Protein AF-A0ABD2GYU7-F1 (afdb_monomer_lite)

Radius of gyration: 31.85 Å; chains: 1; bounding box: 54×56×95 Å

pLDDT: mean 72.53, std 19.26, range [40.19, 97.88]

Secondary structure (DSSP, 8-state):
------------PPP-------------PPPPPP---------------------HHHHHHHHHHHHHTTTTS-S-----HHHHHHHHHHHHHHHHHHHHHHHHHTT--GGG-HHHHH-----

Foldseek 3Di:
DDDDDDDDDDDDDDDDPPPPDDDDPDPDDPDDDDPDDDDDDPPPCPVPPPDDDDDPVVVVVVVVVCVVVCVPPDPPDPPDVVVVVVVVVVVVVVVVVVVQVVQVVVVHGLVPDPCNVVVDDDD

Organism: Pagothenia borchgrevinki (NCBI:txid8213)

Structure (mmCIF, N/CA/C/O backbone):
data_AF-A0ABD2GYU7-F1
#
_entry.id   AF-A0ABD2GYU7-F1
#
loop_
_atom_site.group_PDB
_atom_site.id
_atom_site.type_symbol
_atom_site.label_atom_id
_atom_site.label_alt_id
_atom_site.label_comp_id
_atom_site.label_asym_id
_atom_site.label_entity_id
_atom_site.label_seq_id
_atom_site.pdbx_PDB_ins_code
_atom_site.Cartn_x
_atom_site.Cartn_y
_atom_site.Cartn_z
_atom_site.occupancy
_atom_site.B_iso_or_equiv
_atom_site.auth_seq_id
_atom_site.auth_comp_id
_atom_site.auth_asym_id
_atom_site.auth_atom_id
_atom_site.pdbx_PDB_model_num
ATOM 1 N N . MET A 1 1 ? 22.659 -6.741 58.356 1.00 57.03 1 MET A N 1
ATOM 2 C CA . MET A 1 1 ? 23.836 -7.518 57.919 1.00 57.03 1 MET A CA 1
ATOM 3 C C . MET A 1 1 ? 23.411 -8.965 57.766 1.00 57.03 1 MET A C 1
ATOM 5 O O . MET A 1 1 ? 22.953 -9.526 58.747 1.00 57.03 1 MET A O 1
ATOM 9 N N . PHE A 1 2 ? 23.503 -9.534 56.565 1.00 42.91 2 PHE A N 1
ATOM 10 C CA . PHE A 1 2 ? 23.440 -10.981 56.344 1.00 42.91 2 PHE A CA 1
ATOM 11 C C . PHE A 1 2 ? 24.469 -11.337 55.272 1.00 42.91 2 PHE A C 1
ATOM 13 O O . PHE A 1 2 ? 24.572 -10.657 54.252 1.00 42.91 2 PHE A O 1
ATOM 20 N N . ALA A 1 3 ? 25.273 -12.345 55.586 1.00 46.03 3 ALA A N 1
ATOM 21 C CA . ALA A 1 3 ? 26.401 -12.844 54.821 1.00 46.03 3 ALA A CA 1
ATOM 22 C C . ALA A 1 3 ? 26.073 -14.220 54.220 1.00 46.03 3 ALA A C 1
ATOM 24 O O . ALA A 1 3 ? 25.263 -14.956 54.780 1.00 46.03 3 ALA A O 1
ATOM 25 N N . GLY A 1 4 ? 26.792 -14.577 53.151 1.00 41.31 4 GLY A N 1
ATOM 26 C CA . GLY A 1 4 ? 26.873 -15.933 52.587 1.00 41.31 4 GLY A CA 1
ATOM 27 C C . GLY A 1 4 ? 25.963 -16.140 51.370 1.00 41.31 4 GLY A C 1
ATOM 28 O O . GLY A 1 4 ? 24.815 -15.730 51.386 1.00 41.31 4 GLY A O 1
ATOM 29 N N . GLY A 1 5 ? 26.387 -16.750 50.266 1.00 42.59 5 GLY A N 1
ATOM 30 C CA . GLY A 1 5 ? 27.614 -17.479 49.981 1.00 42.59 5 GLY A CA 1
ATOM 31 C C . GLY A 1 5 ? 27.690 -17.832 48.488 1.00 42.59 5 GLY A C 1
ATOM 32 O O . GLY A 1 5 ? 26.726 -17.711 47.740 1.00 42.59 5 GLY A O 1
ATOM 33 N N . TYR A 1 6 ? 28.894 -18.214 48.089 1.00 51.72 6 TYR A N 1
ATOM 34 C CA . TYR A 1 6 ? 29.355 -18.699 46.790 1.00 51.72 6 TYR A CA 1
ATOM 35 C C . TYR A 1 6 ? 28.612 -19.960 46.308 1.00 51.72 6 TYR A C 1
ATOM 37 O O . TYR A 1 6 ? 28.255 -20.806 47.118 1.00 51.72 6 TYR A O 1
ATOM 45 N N . ALA A 1 7 ? 28.479 -20.122 44.988 1.00 45.16 7 ALA A N 1
ATOM 46 C CA . ALA A 1 7 ? 28.809 -21.345 44.238 1.00 45.16 7 ALA A CA 1
ATOM 47 C C . ALA A 1 7 ? 28.299 -21.220 42.794 1.00 45.16 7 ALA A C 1
ATOM 49 O O . ALA A 1 7 ? 27.137 -20.906 42.549 1.00 45.16 7 ALA A O 1
ATOM 50 N N . GLY A 1 8 ? 29.193 -21.463 41.837 1.00 46.88 8 GLY A N 1
ATOM 51 C CA . GLY A 1 8 ? 28.857 -21.525 40.424 1.00 46.88 8 GLY A CA 1
ATOM 52 C C . GLY A 1 8 ? 28.120 -22.810 40.051 1.00 46.88 8 GLY A C 1
ATOM 53 O O . GLY A 1 8 ? 28.280 -23.850 40.682 1.00 46.88 8 GLY A O 1
ATOM 54 N N . ALA A 1 9 ? 27.369 -22.731 38.958 1.00 43.50 9 ALA A N 1
ATOM 55 C CA . ALA A 1 9 ? 26.992 -23.882 38.158 1.00 43.50 9 ALA A CA 1
ATOM 56 C C . ALA A 1 9 ? 26.894 -23.434 36.697 1.00 43.50 9 ALA A C 1
ATOM 58 O O . ALA A 1 9 ? 25.908 -22.852 36.251 1.00 43.50 9 ALA A O 1
ATOM 59 N N . SER A 1 10 ? 27.972 -23.685 35.960 1.00 49.94 10 SER A N 1
ATOM 60 C CA . SER A 1 10 ? 27.927 -23.905 34.524 1.00 49.94 10 SER A CA 1
ATOM 61 C C . SER A 1 10 ? 27.061 -25.137 34.260 1.00 49.94 10 SER A C 1
ATOM 63 O O . SER A 1 10 ? 27.341 -26.223 34.764 1.00 49.94 10 SER A O 1
ATOM 65 N N . GLY A 1 11 ? 26.001 -24.993 33.471 1.00 41.44 11 GLY A N 1
ATOM 66 C CA . GLY A 1 11 ? 25.174 -26.143 33.138 1.00 41.44 11 GLY A CA 1
ATOM 67 C C . GLY A 1 11 ? 24.016 -25.816 32.214 1.00 41.44 11 GLY A C 1
ATOM 68 O O . GLY A 1 11 ? 23.024 -25.244 32.640 1.00 41.44 11 GLY A O 1
ATOM 69 N N . GLY A 1 12 ? 24.127 -26.273 30.968 1.00 40.19 12 GLY A N 1
ATOM 70 C CA . GLY A 1 12 ? 22.961 -26.683 30.188 1.00 40.19 12 GLY A CA 1
ATOM 71 C C . GLY A 1 12 ? 22.437 -25.664 29.184 1.00 40.19 12 GLY A C 1
ATOM 72 O O . GLY A 1 12 ? 21.593 -24.831 29.484 1.00 40.19 12 GLY A O 1
ATOM 73 N N . ILE A 1 13 ? 22.879 -25.825 27.939 1.00 52.22 13 ILE A N 1
ATOM 74 C CA . ILE A 1 13 ? 22.230 -25.303 26.732 1.00 52.22 13 ILE A CA 1
ATOM 75 C C . ILE A 1 13 ? 20.766 -25.792 26.706 1.00 52.22 13 ILE A C 1
ATOM 77 O O . ILE A 1 13 ? 20.561 -27.009 26.737 1.00 52.22 13 ILE A O 1
ATOM 81 N N . PRO A 1 14 ? 19.743 -24.919 26.615 1.00 50.38 14 PRO A N 1
ATOM 82 C CA . PRO A 1 14 ? 18.373 -25.383 26.450 1.00 50.38 14 PRO A CA 1
ATOM 83 C C . PRO A 1 14 ? 18.192 -25.999 25.058 1.00 50.38 14 PRO A C 1
ATOM 85 O O . PRO A 1 14 ? 18.619 -25.461 24.035 1.00 50.38 14 PRO A O 1
ATOM 88 N N . GLY A 1 15 ? 17.599 -27.190 25.070 1.00 45.28 15 GLY A N 1
ATOM 89 C CA . GLY A 1 15 ? 17.503 -28.128 23.966 1.00 45.28 15 GLY A CA 1
ATOM 90 C C . GLY A 1 15 ? 17.044 -27.535 22.636 1.00 45.28 15 GLY A C 1
ATOM 91 O O . GLY A 1 15 ? 16.044 -26.833 22.517 1.00 45.28 15 GLY A O 1
ATOM 92 N N . ARG A 1 16 ? 17.781 -27.944 21.605 1.00 50.00 16 ARG A N 1
ATOM 93 C CA . ARG A 1 16 ? 17.415 -27.936 20.190 1.00 50.00 16 ARG A CA 1
ATOM 94 C C . ARG A 1 16 ? 16.021 -28.566 20.024 1.00 50.00 16 ARG A C 1
ATOM 96 O O . ARG A 1 16 ? 15.899 -29.790 19.993 1.00 50.00 16 ARG A O 1
ATOM 103 N N . HIS A 1 17 ? 14.976 -27.754 19.882 1.00 47.00 17 HIS A N 1
ATOM 104 C CA . HIS A 1 17 ? 13.689 -28.228 19.373 1.00 47.00 17 HIS A CA 1
ATOM 105 C C . HIS A 1 17 ? 13.901 -28.610 17.899 1.00 47.00 17 HIS A C 1
ATOM 107 O O . HIS A 1 17 ? 13.910 -27.766 17.003 1.00 47.00 17 HIS A O 1
ATOM 113 N N . LYS A 1 18 ? 14.184 -29.891 17.644 1.00 51.03 18 LYS A N 1
ATOM 114 C CA . LYS A 1 18 ? 14.196 -30.446 16.291 1.00 51.03 18 LYS A CA 1
ATOM 115 C C . LYS A 1 18 ? 12.752 -30.416 15.793 1.00 51.03 18 LYS A C 1
ATOM 117 O O . LYS A 1 18 ? 11.923 -31.185 16.262 1.00 51.03 18 LYS A O 1
ATOM 122 N N . SER A 1 19 ? 12.461 -29.510 14.867 1.00 51.56 19 SER A N 1
ATOM 123 C CA . SER A 1 19 ? 11.243 -29.550 14.062 1.00 51.56 19 SER A CA 1
ATOM 124 C C . SER A 1 19 ? 11.231 -30.867 13.281 1.00 51.56 19 SER A C 1
ATOM 126 O O . SER A 1 19 ? 11.954 -31.008 12.294 1.00 51.56 19 SER A O 1
ATOM 128 N N . SER A 1 20 ? 10.479 -31.866 13.751 1.00 54.16 20 SER A N 1
ATOM 129 C CA . SER A 1 20 ? 10.167 -33.052 12.953 1.00 54.16 20 SER A CA 1
ATOM 130 C C . SER A 1 20 ? 8.965 -32.720 12.075 1.00 54.16 20 SER A C 1
ATOM 132 O O . SER A 1 20 ? 7.820 -33.033 12.400 1.00 54.16 20 SER A O 1
ATOM 134 N N . TYR A 1 21 ? 9.218 -32.027 10.972 1.00 49.00 21 TYR A N 1
ATOM 135 C CA . TYR A 1 21 ? 8.233 -31.959 9.908 1.00 49.00 21 TYR A CA 1
ATOM 136 C C . TYR A 1 21 ? 8.263 -33.291 9.150 1.00 49.00 21 TYR A C 1
ATOM 138 O O . TYR A 1 21 ? 9.219 -33.574 8.428 1.00 49.00 21 TYR A O 1
ATOM 146 N N . CYS A 1 22 ? 7.235 -34.115 9.342 1.00 52.75 22 CYS A N 1
ATOM 147 C CA . CYS A 1 22 ? 6.938 -35.230 8.448 1.00 52.75 22 CYS A CA 1
ATOM 148 C C . CYS A 1 22 ? 6.080 -34.688 7.293 1.00 52.75 22 CYS A C 1
ATOM 150 O O . CYS A 1 22 ? 5.009 -34.139 7.566 1.00 52.75 22 CYS A O 1
ATOM 152 N N . PRO A 1 23 ? 6.499 -34.809 6.022 1.00 55.19 23 PRO A N 1
ATOM 153 C CA . PRO A 1 23 ? 5.609 -34.513 4.909 1.00 55.19 23 PRO A CA 1
ATOM 154 C C . PRO A 1 23 ? 4.509 -35.587 4.834 1.00 55.19 23 PRO A C 1
ATOM 156 O O . PRO A 1 23 ? 4.802 -36.764 5.062 1.00 55.19 23 PRO A O 1
ATOM 159 N N . PRO A 1 24 ? 3.254 -35.236 4.507 1.00 55.78 24 PRO A N 1
ATOM 160 C CA . PRO A 1 24 ? 2.253 -36.241 4.189 1.00 55.78 24 PRO A CA 1
ATOM 161 C C . PRO A 1 24 ? 2.610 -36.898 2.848 1.00 55.78 24 PRO A C 1
ATOM 163 O O . PRO A 1 24 ? 2.585 -36.256 1.797 1.00 55.78 24 PRO A O 1
ATOM 166 N N . GLU A 1 25 ? 2.956 -38.186 2.885 1.00 51.94 25 GLU A N 1
ATOM 167 C CA . GLU A 1 25 ? 2.888 -39.056 1.712 1.00 51.94 25 GLU A CA 1
ATOM 168 C C . GLU A 1 25 ? 1.416 -39.311 1.351 1.00 51.94 25 GLU A C 1
ATOM 170 O O . GLU A 1 25 ? 0.581 -39.523 2.230 1.00 51.94 25 GLU A O 1
ATOM 175 N N . ASN A 1 26 ? 1.148 -39.385 0.044 1.00 59.34 26 ASN A N 1
ATOM 176 C CA . ASN A 1 26 ? -0.100 -39.819 -0.602 1.00 59.34 26 ASN A CA 1
ATOM 177 C C . ASN A 1 26 ? -1.165 -38.742 -0.874 1.00 59.34 26 ASN A C 1
ATOM 179 O O . ASN A 1 26 ? -2.300 -38.818 -0.414 1.00 59.34 26 ASN A O 1
ATOM 183 N N . LEU A 1 27 ? -0.845 -37.820 -1.788 1.00 58.62 27 LEU A N 1
ATOM 184 C CA . LEU A 1 27 ? -1.827 -37.392 -2.789 1.00 58.62 27 LEU A CA 1
ATOM 185 C C . LEU A 1 27 ? -1.645 -38.290 -4.021 1.00 58.62 27 LEU A C 1
ATOM 187 O O . LEU A 1 27 ? -0.782 -38.046 -4.865 1.00 58.62 27 LEU A O 1
ATOM 191 N N . GLN A 1 28 ? -2.416 -39.380 -4.071 1.00 58.78 28 GLN A N 1
ATOM 192 C CA . GLN A 1 28 ? -2.483 -40.315 -5.197 1.00 58.78 28 GLN A CA 1
ATOM 193 C C . GLN A 1 28 ? -3.012 -39.586 -6.447 1.00 58.78 28 GLN A C 1
ATOM 195 O O . GLN A 1 28 ? -4.212 -39.526 -6.704 1.00 58.78 28 GLN A O 1
ATOM 200 N N . ILE A 1 29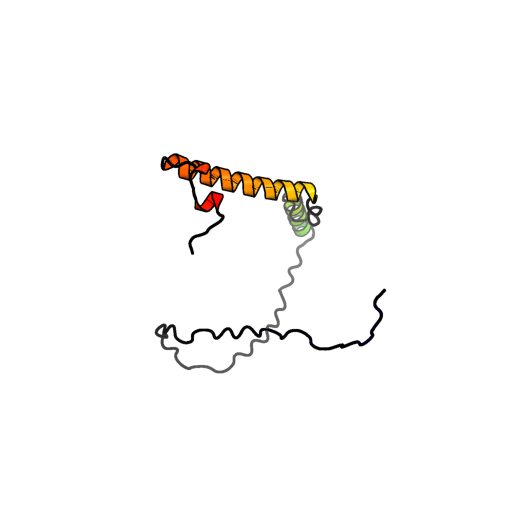 ? -2.109 -39.026 -7.246 1.00 59.38 29 ILE A N 1
ATOM 201 C CA . ILE A 1 29 ? -2.407 -38.648 -8.628 1.00 59.38 29 ILE A CA 1
ATOM 202 C C . ILE A 1 29 ? -2.274 -39.934 -9.461 1.00 59.38 29 ILE A C 1
ATOM 204 O O . ILE A 1 29 ? -1.223 -40.580 -9.384 1.00 59.38 29 ILE A O 1
ATOM 208 N N . PRO A 1 30 ? -3.286 -40.356 -10.244 1.00 45.75 30 PRO A N 1
ATOM 209 C CA . PRO A 1 30 ? -3.131 -41.505 -11.126 1.00 45.75 30 PRO A CA 1
ATOM 210 C C . PRO A 1 30 ? -2.025 -41.216 -12.149 1.00 45.75 30 PRO A C 1
ATOM 212 O O . PRO A 1 30 ? -2.074 -40.261 -12.922 1.00 45.75 30 PRO A O 1
ATOM 215 N N . LYS A 1 31 ? -0.983 -42.045 -12.092 1.00 54.47 31 LYS A N 1
ATOM 216 C CA . LYS A 1 31 ? 0.237 -41.963 -12.895 1.00 54.47 31 LYS A CA 1
ATOM 217 C C . LYS A 1 31 ? -0.083 -42.349 -14.347 1.00 54.47 31 LYS A C 1
ATOM 219 O O . LYS A 1 31 ? -0.568 -43.462 -14.552 1.00 54.47 31 LYS A O 1
ATOM 224 N N . PRO A 1 32 ? 0.196 -41.511 -15.362 1.00 48.47 32 PRO A N 1
ATOM 225 C CA . PRO A 1 32 ? 0.139 -41.975 -16.742 1.00 48.47 32 PRO A CA 1
ATOM 226 C C . PRO A 1 32 ? 1.232 -43.033 -16.960 1.00 48.47 32 PRO A C 1
ATOM 228 O O . PRO A 1 32 ? 2.373 -42.871 -16.520 1.00 48.47 32 PRO A O 1
ATOM 231 N N . ALA A 1 33 ? 0.858 -44.145 -17.594 1.00 44.59 33 ALA A N 1
ATOM 232 C CA . ALA A 1 33 ? 1.739 -45.270 -17.877 1.00 44.59 33 ALA A CA 1
ATOM 233 C C . ALA A 1 33 ? 2.947 -44.819 -18.714 1.00 44.59 33 ALA A C 1
ATOM 235 O O . ALA A 1 33 ? 2.802 -44.326 -19.829 1.00 44.59 33 ALA A O 1
ATOM 236 N N . VAL A 1 34 ? 4.147 -44.995 -18.163 1.00 55.62 34 VAL A N 1
ATOM 237 C CA . VAL A 1 34 ? 5.414 -44.750 -18.857 1.00 55.62 34 VAL A CA 1
ATOM 238 C C . VAL A 1 34 ? 5.847 -46.072 -19.492 1.00 55.62 34 VAL A C 1
ATOM 240 O O . VAL A 1 34 ? 6.034 -47.039 -18.747 1.00 55.62 34 VAL A O 1
ATOM 243 N N . PRO A 1 35 ? 6.027 -46.174 -20.821 1.00 53.91 35 PRO A N 1
ATOM 244 C CA . PRO A 1 35 ? 6.706 -47.328 -21.377 1.00 53.91 35 PRO A CA 1
ATOM 245 C C . PRO A 1 35 ? 8.173 -47.281 -20.939 1.00 53.91 35 PRO A C 1
ATOM 247 O O . PRO A 1 35 ? 8.938 -46.382 -21.281 1.00 53.91 35 PRO A O 1
ATOM 250 N N . SER A 1 36 ? 8.532 -48.277 -20.133 1.00 54.09 36 SER A N 1
ATOM 251 C CA . SER A 1 36 ? 9.898 -48.695 -19.838 1.00 54.09 36 SER A CA 1
ATOM 252 C C . SER A 1 36 ? 10.641 -48.967 -21.146 1.00 54.09 36 SER A C 1
ATOM 254 O O . SER A 1 36 ? 10.367 -49.951 -21.834 1.00 54.09 36 SER A O 1
ATOM 256 N N . GLY A 1 37 ? 11.584 -48.095 -21.492 1.00 55.50 37 GLY A N 1
ATOM 257 C CA . GLY A 1 37 ? 12.415 -48.277 -22.668 1.00 55.50 37 GLY A CA 1
ATOM 258 C C . GLY A 1 37 ? 13.521 -47.237 -22.763 1.00 55.50 37 GLY A C 1
ATOM 259 O O . GLY A 1 37 ? 13.262 -46.060 -22.955 1.00 55.50 37 GLY A O 1
ATOM 260 N N . LEU A 1 38 ? 14.754 -47.739 -22.733 1.00 51.66 38 LEU A N 1
ATOM 261 C CA . LEU A 1 38 ? 15.982 -47.127 -23.242 1.00 51.66 38 LEU A CA 1
ATOM 262 C C . LEU A 1 38 ? 16.936 -46.449 -22.235 1.00 51.66 38 LEU A C 1
ATOM 264 O O . LEU A 1 38 ? 16.809 -45.316 -21.789 1.00 51.66 38 LEU A O 1
ATOM 268 N N . ARG A 1 39 ? 17.957 -47.260 -21.948 1.00 61.25 39 ARG A N 1
ATOM 269 C CA . ARG A 1 39 ? 19.277 -47.023 -21.363 1.00 61.25 39 ARG A CA 1
ATOM 270 C C . ARG A 1 39 ? 19.873 -45.633 -21.648 1.00 61.25 39 ARG A C 1
ATOM 272 O O . ARG A 1 39 ? 19.967 -45.221 -22.795 1.00 61.25 39 ARG A O 1
ATOM 279 N N . LYS A 1 40 ? 20.398 -45.026 -20.575 1.00 47.16 40 LYS A N 1
ATOM 280 C CA . LYS A 1 40 ? 21.547 -44.099 -20.496 1.00 47.16 40 LYS A CA 1
ATOM 281 C C . LYS A 1 40 ? 21.962 -43.431 -21.817 1.00 47.16 40 LYS A C 1
ATOM 283 O O . LYS A 1 40 ? 22.840 -43.927 -22.516 1.00 47.16 40 LYS A O 1
ATOM 288 N N . SER A 1 41 ? 21.467 -42.224 -22.054 1.00 43.34 41 SER A N 1
ATOM 289 C CA . SER A 1 41 ? 22.193 -41.225 -22.835 1.00 43.34 41 SER A CA 1
ATOM 290 C C . SER A 1 41 ? 23.041 -40.394 -21.876 1.00 43.34 41 SER A C 1
ATOM 292 O O . SER A 1 41 ? 22.562 -39.462 -21.233 1.00 43.34 41 SER A O 1
ATOM 294 N N . SER A 1 42 ? 24.318 -40.745 -21.752 1.00 55.62 42 SER A N 1
ATOM 295 C CA . SER A 1 42 ? 25.327 -39.829 -21.231 1.00 55.62 42 SER A CA 1
ATOM 296 C C . SER A 1 42 ? 25.542 -38.719 -22.260 1.00 55.62 42 SER A C 1
ATOM 298 O O . SER A 1 42 ? 26.449 -38.810 -23.086 1.00 55.62 42 SER A O 1
ATOM 300 N N . SER A 1 43 ? 24.715 -37.672 -22.241 1.00 53.25 43 SER A N 1
ATOM 301 C CA . SER A 1 43 ? 25.128 -36.409 -22.844 1.00 53.25 43 SER A CA 1
ATOM 302 C C . SER A 1 43 ? 26.051 -35.736 -21.841 1.00 53.25 43 SER A C 1
ATOM 304 O O . SER A 1 43 ? 25.621 -35.086 -20.891 1.00 53.25 43 SER A O 1
ATOM 306 N N . SER A 1 44 ? 27.353 -35.928 -22.035 1.00 55.56 44 SER A N 1
ATOM 307 C CA . SER A 1 44 ? 28.311 -34.931 -21.584 1.00 55.56 44 SER A CA 1
ATOM 308 C C . SER A 1 44 ? 27.820 -33.598 -22.146 1.00 55.56 44 SER A C 1
ATOM 310 O O . SER A 1 44 ? 27.869 -33.383 -23.358 1.00 55.56 44 SER A O 1
ATOM 312 N N . ASN A 1 45 ? 27.275 -32.727 -21.293 1.00 57.66 45 ASN A N 1
ATOM 313 C CA . ASN A 1 45 ? 27.060 -31.329 -21.630 1.00 57.66 45 ASN A CA 1
ATOM 314 C C . ASN A 1 45 ? 28.446 -30.684 -21.754 1.00 57.66 45 ASN A C 1
ATOM 316 O O . ASN A 1 45 ? 28.868 -29.883 -20.926 1.00 57.66 45 ASN A O 1
ATOM 320 N N . SER A 1 46 ? 29.151 -31.021 -22.834 1.00 61.03 46 SER A N 1
ATOM 321 C CA . SER A 1 46 ? 30.128 -30.149 -23.462 1.00 61.03 46 SER A CA 1
ATOM 322 C C . SER A 1 46 ? 29.336 -28.978 -24.040 1.00 61.03 46 SER A C 1
ATOM 324 O O . SER A 1 46 ? 29.120 -28.859 -25.244 1.00 61.03 46 SER A O 1
ATOM 326 N N . GLY A 1 47 ? 28.821 -28.132 -23.148 1.00 62.22 47 GLY A N 1
ATOM 327 C CA . GLY A 1 47 ? 28.211 -26.855 -23.472 1.00 62.22 47 GLY A CA 1
ATOM 328 C C . GLY A 1 47 ? 29.300 -25.886 -23.902 1.00 62.22 47 GLY A C 1
ATOM 329 O O . GLY A 1 47 ? 29.503 -24.860 -23.261 1.00 62.22 47 GLY A O 1
ATOM 330 N N . LYS A 1 48 ? 30.041 -26.220 -24.965 1.00 64.44 48 LYS A N 1
ATOM 331 C CA . LYS A 1 48 ? 30.812 -25.229 -25.704 1.00 64.44 48 LYS A CA 1
ATOM 332 C C . LYS A 1 48 ? 29.782 -24.303 -26.337 1.00 64.44 48 LYS A C 1
ATOM 334 O O . LYS A 1 48 ? 29.247 -24.581 -27.406 1.00 64.44 48 LYS A O 1
ATOM 339 N N . MET A 1 49 ? 29.410 -23.252 -25.611 1.00 66.31 49 MET A N 1
ATOM 340 C CA . MET A 1 49 ? 28.603 -22.188 -26.187 1.00 66.31 49 MET A CA 1
ATOM 341 C C . MET A 1 49 ? 29.311 -21.740 -27.462 1.00 66.31 49 MET A C 1
ATOM 343 O O . MET A 1 49 ? 30.521 -21.506 -27.448 1.00 66.31 49 MET A O 1
ATOM 347 N N . LEU A 1 50 ? 28.578 -21.685 -28.570 1.00 75.88 50 LEU A N 1
ATOM 348 C CA . LEU A 1 50 ? 29.094 -21.149 -29.820 1.00 75.88 50 LEU A CA 1
ATOM 349 C C . LEU A 1 50 ? 29.466 -19.686 -29.548 1.00 75.88 50 LEU A C 1
ATOM 351 O O . LEU A 1 50 ? 28.592 -18.831 -29.423 1.00 75.88 50 LEU A O 1
ATOM 355 N N . ALA A 1 51 ? 30.758 -19.410 -29.366 1.00 70.62 51 ALA A N 1
ATOM 356 C CA . ALA A 1 51 ? 31.243 -18.056 -29.169 1.00 70.62 51 ALA A CA 1
ATOM 357 C C . ALA A 1 51 ? 31.095 -17.314 -30.502 1.00 70.62 51 ALA A C 1
ATOM 359 O O . ALA A 1 51 ? 31.862 -17.534 -31.436 1.00 70.62 51 ALA A O 1
ATOM 360 N N . MET A 1 52 ? 30.071 -16.470 -30.609 1.00 77.19 52 MET A N 1
ATOM 361 C CA . MET A 1 52 ? 29.891 -15.588 -31.758 1.00 77.19 52 MET A CA 1
ATOM 362 C C . MET A 1 52 ? 30.767 -14.350 -31.585 1.00 77.19 52 MET A C 1
ATOM 364 O O . MET A 1 52 ? 30.529 -13.512 -30.714 1.00 77.19 52 MET A O 1
ATOM 368 N N . THR A 1 53 ? 31.780 -14.215 -32.434 1.00 77.25 53 THR A N 1
ATOM 369 C CA . THR A 1 53 ? 32.546 -12.976 -32.570 1.00 77.25 53 THR A CA 1
ATOM 370 C C . THR A 1 53 ? 31.906 -12.100 -33.636 1.00 77.25 53 THR A C 1
ATOM 372 O O . THR A 1 53 ? 32.004 -12.377 -34.827 1.00 77.25 53 THR A O 1
ATOM 375 N N . TYR A 1 54 ? 31.248 -11.034 -33.195 1.00 83.88 54 TYR A N 1
ATOM 376 C CA . TYR A 1 54 ? 30.742 -9.983 -34.072 1.00 83.88 54 TYR A CA 1
ATOM 377 C C . TYR A 1 54 ? 31.885 -9.113 -34.609 1.00 83.88 54 TYR A C 1
ATOM 379 O O . TYR A 1 54 ? 32.868 -8.887 -33.896 1.00 83.88 54 TYR A O 1
ATOM 387 N N . SER A 1 55 ? 31.722 -8.591 -35.828 1.00 88.56 55 SER A N 1
ATOM 388 C CA . SER A 1 55 ? 32.591 -7.547 -36.382 1.00 88.56 55 SER A CA 1
ATOM 389 C C . SER A 1 55 ? 32.510 -6.262 -35.553 1.00 88.56 55 SER A C 1
ATOM 391 O O . SER A 1 55 ? 31.503 -6.006 -34.886 1.00 88.56 55 SER A O 1
ATOM 393 N N . ASP A 1 56 ? 33.537 -5.414 -35.633 1.00 82.38 56 ASP A N 1
ATOM 394 C CA . ASP A 1 56 ? 33.589 -4.156 -34.874 1.00 82.38 56 ASP A CA 1
ATOM 395 C C . ASP A 1 56 ? 32.405 -3.224 -35.169 1.00 82.38 56 ASP A C 1
ATOM 397 O O . ASP A 1 56 ? 31.901 -2.555 -34.267 1.00 82.38 56 ASP A O 1
ATOM 401 N N . SER A 1 57 ? 31.883 -3.236 -36.400 1.00 87.69 57 SER A N 1
ATOM 402 C CA . SER A 1 57 ? 30.695 -2.462 -36.780 1.00 87.69 57 SER A CA 1
ATOM 403 C C . SER A 1 57 ? 29.428 -2.929 -36.059 1.00 87.69 57 SER A C 1
ATOM 405 O O . SER A 1 57 ? 28.660 -2.107 -35.558 1.00 87.69 57 SER A O 1
ATOM 407 N N . ILE A 1 58 ? 29.227 -4.244 -35.953 1.00 86.00 58 ILE A N 1
ATOM 408 C CA . ILE A 1 58 ? 28.084 -4.840 -35.257 1.00 86.00 58 ILE A CA 1
ATOM 409 C C . ILE A 1 58 ? 28.241 -4.669 -33.745 1.00 86.00 58 I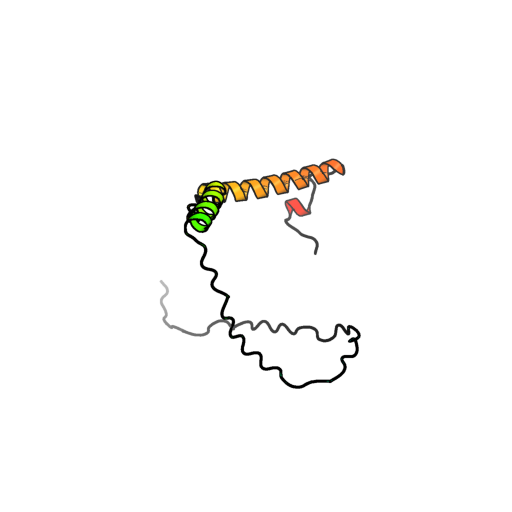LE A C 1
ATOM 411 O O . ILE A 1 58 ? 27.283 -4.284 -33.078 1.00 86.00 58 ILE A O 1
ATOM 415 N N . ARG A 1 59 ? 29.455 -4.841 -33.207 1.00 85.94 59 ARG A N 1
ATOM 416 C CA . ARG A 1 59 ? 29.762 -4.547 -31.796 1.00 85.94 59 ARG A CA 1
ATOM 417 C C . ARG A 1 59 ? 29.458 -3.094 -31.442 1.00 85.94 59 ARG A C 1
ATOM 419 O O . ARG A 1 59 ? 28.813 -2.846 -30.428 1.00 85.94 59 ARG A O 1
ATOM 426 N N . SER A 1 60 ? 29.885 -2.149 -32.281 1.00 82.62 60 SER A N 1
ATOM 427 C CA . SER A 1 60 ? 29.634 -0.717 -32.088 1.00 82.62 60 SER A CA 1
ATOM 428 C C . SER A 1 60 ? 28.141 -0.390 -32.161 1.00 82.62 60 SER A C 1
ATOM 430 O O . SER A 1 60 ? 27.628 0.310 -31.291 1.00 82.62 60 SER A O 1
ATOM 432 N N . GLY A 1 61 ? 27.422 -0.950 -33.140 1.00 84.25 61 GLY A N 1
ATOM 433 C CA . GLY A 1 61 ? 25.971 -0.797 -33.255 1.00 84.25 61 GLY A CA 1
ATOM 434 C C . GLY A 1 61 ? 25.242 -1.289 -32.005 1.00 84.25 61 GLY A C 1
ATOM 435 O O . GLY A 1 61 ? 24.539 -0.513 -31.365 1.00 84.25 61 GLY A O 1
ATOM 436 N N . ILE A 1 62 ? 25.483 -2.542 -31.616 1.00 82.00 62 ILE A N 1
ATOM 437 C CA . ILE A 1 62 ? 24.904 -3.178 -30.425 1.00 82.00 62 ILE A CA 1
ATOM 438 C C . ILE A 1 62 ? 25.207 -2.353 -29.166 1.00 82.00 62 ILE A C 1
ATOM 440 O O . ILE A 1 62 ? 24.298 -2.029 -28.403 1.00 82.00 62 ILE A O 1
ATOM 444 N N . ASN A 1 63 ? 26.464 -1.943 -28.970 1.00 77.50 63 ASN A N 1
ATOM 445 C CA . ASN A 1 63 ? 26.854 -1.180 -27.789 1.00 77.50 63 ASN A CA 1
ATOM 446 C C . ASN A 1 63 ? 26.171 0.194 -27.708 1.00 77.50 63 ASN A C 1
ATOM 448 O O . ASN A 1 63 ? 25.788 0.604 -26.614 1.00 77.50 63 ASN A O 1
ATOM 452 N N . ARG A 1 64 ? 25.972 0.888 -28.839 1.00 78.88 64 ARG A N 1
ATOM 453 C CA . ARG A 1 64 ? 25.228 2.160 -28.866 1.00 78.88 64 ARG A CA 1
ATOM 454 C C . ARG A 1 64 ? 23.777 1.962 -28.430 1.00 78.88 64 ARG A C 1
ATOM 456 O O . ARG A 1 64 ? 23.353 2.601 -27.477 1.00 78.88 64 ARG A O 1
ATOM 463 N N . TYR A 1 65 ? 23.072 0.990 -29.012 1.00 75.44 65 TYR A N 1
ATOM 464 C CA . TYR A 1 65 ? 21.672 0.726 -28.654 1.00 75.44 65 TYR A CA 1
ATOM 465 C C . TYR A 1 65 ? 21.491 0.290 -27.194 1.00 75.44 65 TYR A C 1
ATOM 467 O O . TYR A 1 65 ? 20.536 0.701 -26.539 1.00 75.44 65 TYR A O 1
ATOM 475 N N . HIS A 1 66 ? 22.411 -0.509 -26.650 1.00 71.12 66 HIS A N 1
ATOM 476 C CA . HIS A 1 66 ? 22.355 -0.892 -25.237 1.00 71.12 66 HIS A CA 1
ATOM 477 C C . HIS A 1 66 ? 22.752 0.239 -24.285 1.00 71.12 66 HIS A C 1
ATOM 479 O O . HIS A 1 66 ? 22.264 0.271 -23.155 1.00 71.12 66 HIS A O 1
ATOM 485 N N . SER A 1 67 ? 23.620 1.157 -24.719 1.00 69.06 67 SER A N 1
ATOM 486 C CA . SER A 1 67 ? 23.941 2.368 -23.954 1.00 69.06 67 SER A CA 1
ATOM 487 C C . SER A 1 67 ? 22.727 3.299 -23.887 1.00 69.06 67 SER A C 1
ATOM 489 O O . SER A 1 67 ? 22.381 3.751 -22.799 1.00 69.06 67 SER A O 1
ATOM 491 N N . ASP A 1 68 ? 22.020 3.486 -25.007 1.00 70.56 68 ASP A N 1
ATOM 492 C CA . ASP A 1 68 ? 20.803 4.308 -25.086 1.00 70.56 68 ASP A CA 1
ATOM 493 C C . ASP A 1 68 ? 19.646 3.723 -24.258 1.00 70.56 68 ASP A C 1
ATOM 495 O O . ASP A 1 68 ? 18.854 4.456 -23.669 1.00 70.56 68 ASP A O 1
ATOM 499 N N . GLN A 1 69 ? 19.569 2.392 -24.158 1.00 71.31 69 GLN A N 1
ATOM 50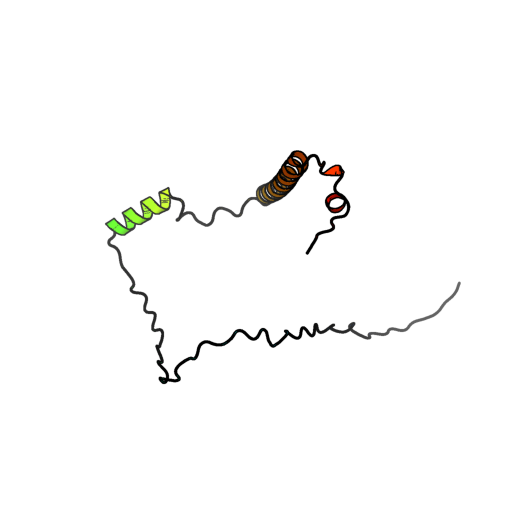0 C CA . GLN A 1 69 ? 18.600 1.687 -23.308 1.00 71.31 69 GLN A CA 1
ATOM 501 C C . GLN A 1 69 ? 19.049 1.550 -21.843 1.00 71.31 69 GLN A C 1
ATOM 503 O O . GLN A 1 69 ? 18.348 0.939 -21.038 1.00 71.31 69 GLN A O 1
ATOM 508 N N . GLY A 1 70 ? 20.224 2.074 -21.482 1.00 67.81 70 GLY A N 1
ATOM 509 C CA . GLY A 1 70 ? 20.766 1.999 -20.124 1.00 67.81 70 GLY A CA 1
ATOM 510 C C . GLY A 1 70 ? 21.172 0.593 -19.658 1.00 67.81 70 GLY A C 1
ATOM 511 O O . GLY A 1 70 ? 21.506 0.418 -18.491 1.00 67.81 70 GLY A O 1
ATOM 512 N N . LEU A 1 71 ? 21.184 -0.405 -20.547 1.00 65.56 71 LEU A N 1
ATOM 513 C CA . LEU A 1 71 ? 21.484 -1.809 -20.231 1.00 65.56 71 LEU A CA 1
ATOM 514 C C . LEU A 1 71 ? 22.977 -2.071 -19.972 1.00 65.56 71 LEU A C 1
ATOM 516 O O . LEU A 1 71 ? 23.313 -3.037 -19.294 1.00 65.56 71 LEU A O 1
ATOM 520 N N . ASN A 1 72 ? 23.862 -1.211 -20.484 1.00 61.53 72 ASN A N 1
ATOM 521 C CA . ASN A 1 72 ? 25.303 -1.228 -20.192 1.00 61.53 72 ASN A CA 1
ATOM 522 C C . ASN A 1 72 ? 25.704 -0.270 -19.059 1.00 61.53 72 ASN A C 1
ATOM 524 O O . ASN A 1 72 ? 26.898 -0.064 -18.831 1.00 61.53 72 ASN A O 1
ATOM 528 N N . GLN A 1 73 ? 24.747 0.347 -18.354 1.00 65.25 73 GLN A N 1
ATOM 529 C CA . GLN A 1 73 ? 25.123 1.143 -17.194 1.00 65.25 73 GLN A CA 1
ATOM 530 C C . GLN A 1 73 ? 25.671 0.220 -16.098 1.00 65.25 73 GLN A C 1
ATOM 532 O O . GLN A 1 73 ? 25.101 -0.851 -15.860 1.00 65.25 73 GLN A O 1
ATOM 537 N N . PRO A 1 74 ? 26.766 0.612 -15.414 1.00 65.31 74 PRO A N 1
ATOM 538 C CA . PRO A 1 74 ? 27.150 -0.059 -14.179 1.00 65.31 74 PRO A CA 1
ATOM 539 C C . PRO A 1 74 ? 25.917 -0.110 -13.268 1.00 65.31 74 PRO A C 1
ATOM 541 O O . PRO A 1 74 ? 25.112 0.826 -13.327 1.00 65.31 74 PRO A O 1
ATOM 544 N N . PRO A 1 75 ? 25.735 -1.187 -12.474 1.00 63.12 75 PRO A N 1
ATOM 545 C CA . PRO A 1 75 ? 24.543 -1.364 -11.652 1.00 63.12 75 PRO A CA 1
ATOM 546 C C . PRO A 1 75 ? 24.250 -0.044 -10.957 1.00 63.12 75 PRO A C 1
ATOM 548 O O . PRO A 1 75 ? 25.132 0.493 -10.277 1.00 63.12 75 PRO A O 1
ATOM 551 N N . ALA A 1 76 ? 23.064 0.511 -11.248 1.00 67.31 76 ALA A N 1
ATOM 552 C CA . ALA A 1 76 ? 22.656 1.820 -10.768 1.00 67.31 76 ALA A CA 1
ATOM 553 C C . ALA A 1 76 ? 23.053 1.925 -9.299 1.00 67.31 76 ALA A C 1
ATOM 555 O O . ALA A 1 76 ? 22.824 0.974 -8.540 1.00 67.31 76 ALA A O 1
ATOM 556 N N . LYS A 1 77 ? 23.726 3.031 -8.944 1.00 69.81 77 LYS A N 1
ATOM 557 C CA . LYS A 1 77 ? 24.223 3.287 -7.588 1.00 69.81 77 LYS A CA 1
ATOM 558 C C . LYS A 1 77 ? 23.182 2.767 -6.595 1.00 69.81 77 LYS A C 1
ATOM 560 O O . LYS A 1 77 ? 22.010 3.111 -6.783 1.00 69.81 77 LYS A O 1
ATOM 565 N N . PRO A 1 78 ? 23.569 1.915 -5.619 1.00 68.06 78 PRO A N 1
ATOM 566 C CA . PRO A 1 78 ? 22.611 1.303 -4.712 1.00 68.06 78 PRO A CA 1
ATOM 567 C C . PRO A 1 78 ? 21.671 2.398 -4.214 1.00 68.06 78 PRO A C 1
ATOM 569 O O . PRO A 1 78 ? 22.173 3.465 -3.835 1.00 68.06 78 PRO A O 1
ATOM 572 N N . PRO A 1 79 ? 20.346 2.188 -4.331 1.00 69.81 79 PRO A N 1
ATOM 573 C CA . PRO A 1 79 ? 19.376 3.228 -4.042 1.00 69.81 79 PRO A CA 1
ATOM 574 C C . PRO A 1 79 ? 19.694 3.790 -2.666 1.00 69.81 79 PRO A C 1
ATOM 576 O O . PRO A 1 79 ? 19.940 3.018 -1.733 1.00 69.81 79 PRO A O 1
ATOM 579 N N . ASP A 1 80 ? 19.754 5.121 -2.579 1.00 85.94 80 ASP A N 1
ATOM 580 C CA . ASP A 1 80 ? 19.990 5.820 -1.321 1.00 85.94 80 ASP A CA 1
ATOM 581 C C . ASP A 1 80 ? 19.086 5.179 -0.255 1.00 85.94 80 ASP A C 1
ATOM 583 O O . ASP A 1 80 ? 17.884 5.029 -0.510 1.00 85.94 80 ASP A O 1
ATOM 587 N N . PRO A 1 81 ? 19.624 4.722 0.892 1.00 88.00 81 PRO A N 1
ATOM 588 C CA . PRO A 1 81 ? 18.815 4.094 1.933 1.00 88.00 81 PRO A CA 1
ATOM 589 C C . PRO A 1 81 ? 17.569 4.916 2.291 1.00 88.00 81 PRO A C 1
ATOM 591 O O . PRO A 1 81 ? 16.531 4.330 2.607 1.00 88.00 81 PRO A O 1
ATOM 594 N N . VAL A 1 82 ? 17.632 6.247 2.173 1.00 89.44 82 VAL A N 1
ATOM 595 C CA . VAL A 1 82 ? 16.490 7.147 2.388 1.00 89.44 82 VAL A CA 1
ATOM 596 C C . VAL A 1 82 ? 15.431 7.023 1.284 1.00 89.44 82 VAL A C 1
ATOM 598 O O . VAL A 1 82 ? 14.239 6.947 1.581 1.00 89.44 82 VAL A O 1
ATOM 601 N N . GLU A 1 83 ? 15.835 6.977 0.014 1.00 90.00 83 GLU A N 1
ATOM 602 C CA . GLU A 1 83 ? 14.920 6.747 -1.118 1.00 90.00 83 GLU A CA 1
ATOM 603 C C . GLU A 1 83 ? 14.270 5.365 -1.024 1.00 90.00 83 GLU A C 1
ATOM 605 O O . GLU A 1 83 ? 13.060 5.212 -1.196 1.00 90.00 83 GLU A O 1
ATOM 610 N N . LEU A 1 84 ? 15.060 4.347 -0.680 1.00 88.75 84 LEU A N 1
ATOM 611 C CA . LEU A 1 84 ? 14.560 2.989 -0.505 1.00 88.75 84 LEU A CA 1
ATOM 612 C C . LEU A 1 84 ? 13.518 2.912 0.622 1.00 88.75 84 LEU A C 1
ATOM 614 O O . LEU A 1 84 ? 12.505 2.221 0.481 1.00 88.75 84 LEU A O 1
ATOM 618 N N . GLN A 1 85 ? 13.743 3.632 1.721 1.00 92.12 85 GLN A N 1
ATOM 619 C CA . GLN A 1 85 ? 12.786 3.737 2.817 1.00 92.12 85 GLN A CA 1
ATOM 620 C C . GLN A 1 85 ? 11.491 4.432 2.370 1.00 92.12 85 GLN A C 1
ATOM 622 O O . GLN A 1 85 ? 10.406 3.890 2.589 1.00 92.12 85 GLN A O 1
ATOM 627 N N . ARG A 1 86 ? 11.593 5.550 1.641 1.00 94.12 86 ARG A N 1
ATOM 628 C CA . ARG A 1 86 ? 10.426 6.249 1.076 1.00 94.12 86 ARG A CA 1
ATOM 629 C C . ARG A 1 86 ? 9.605 5.363 0.142 1.00 94.12 86 ARG A C 1
ATOM 631 O O . ARG A 1 86 ? 8.381 5.347 0.233 1.00 94.12 86 ARG A O 1
ATOM 638 N N . VAL A 1 87 ? 10.250 4.570 -0.713 1.00 92.88 87 VAL A N 1
ATOM 639 C CA . VAL A 1 87 ? 9.546 3.630 -1.605 1.00 92.88 87 VAL A CA 1
ATOM 640 C C . VAL A 1 87 ? 8.786 2.564 -0.811 1.00 92.88 87 VAL A C 1
ATOM 642 O O . VAL A 1 87 ? 7.680 2.178 -1.194 1.00 92.88 87 VAL A O 1
ATOM 645 N N . ARG A 1 88 ? 9.344 2.072 0.301 1.00 95.31 88 ARG A N 1
ATOM 646 C CA . ARG A 1 88 ? 8.642 1.118 1.176 1.00 95.31 88 ARG A CA 1
ATOM 647 C C . ARG A 1 88 ? 7.404 1.752 1.801 1.00 95.31 88 ARG A C 1
ATOM 649 O O . ARG A 1 88 ? 6.337 1.147 1.755 1.00 95.31 88 ARG A O 1
ATOM 656 N N . GLU A 1 89 ? 7.534 2.967 2.320 1.00 95.62 89 GLU A N 1
ATOM 657 C CA . GLU A 1 89 ? 6.423 3.718 2.915 1.00 95.62 89 GLU A CA 1
ATOM 658 C C . GLU A 1 89 ? 5.326 4.014 1.891 1.00 95.62 89 GLU A C 1
ATOM 660 O O . GLU A 1 89 ? 4.153 3.766 2.161 1.00 95.62 89 GLU A O 1
ATOM 665 N N . GLN A 1 90 ? 5.694 4.429 0.676 1.00 97.38 90 GLN A N 1
ATOM 666 C CA . GLN A 1 90 ? 4.745 4.633 -0.421 1.00 97.38 90 GLN A CA 1
ATOM 667 C C . GLN A 1 90 ? 3.978 3.359 -0.776 1.00 97.38 90 GLN A C 1
ATOM 669 O O . GLN A 1 90 ? 2.775 3.417 -1.019 1.00 97.38 90 GLN A O 1
ATOM 674 N N . ARG A 1 91 ? 4.642 2.197 -0.788 1.00 96.88 91 ARG A N 1
ATOM 675 C CA . ARG A 1 91 ? 3.967 0.913 -1.036 1.00 96.88 91 ARG A CA 1
ATOM 676 C C . ARG A 1 91 ? 2.952 0.587 0.056 1.00 96.88 91 ARG A C 1
ATOM 678 O O . ARG A 1 91 ? 1.857 0.139 -0.269 1.00 96.88 91 ARG A O 1
ATOM 685 N N . VAL A 1 92 ? 3.297 0.832 1.321 1.00 96.12 92 VAL A N 1
ATOM 686 C CA . VAL A 1 92 ? 2.375 0.637 2.451 1.00 96.12 92 VAL A CA 1
ATOM 687 C C . VAL A 1 92 ? 1.191 1.599 2.346 1.00 96.12 92 VAL A C 1
ATOM 689 O O . VAL A 1 92 ? 0.047 1.159 2.417 1.00 96.12 92 VAL A O 1
ATOM 692 N N . ALA A 1 93 ? 1.445 2.884 2.096 1.00 96.69 93 ALA A N 1
ATOM 693 C CA . ALA A 1 93 ? 0.396 3.886 1.929 1.00 96.69 93 ALA A CA 1
ATOM 694 C C . ALA A 1 93 ? -0.542 3.544 0.759 1.00 96.69 93 ALA A C 1
ATOM 696 O O . ALA A 1 93 ? -1.760 3.599 0.904 1.00 96.69 93 ALA A O 1
ATOM 697 N N . ALA A 1 94 ? 0.008 3.116 -0.381 1.00 97.88 94 ALA A N 1
ATOM 698 C CA . ALA A 1 94 ? -0.783 2.685 -1.530 1.00 97.88 94 ALA A CA 1
ATOM 699 C C . ALA A 1 94 ? -1.628 1.442 -1.218 1.00 97.88 94 ALA A C 1
ATOM 701 O O . ALA A 1 94 ? -2.777 1.358 -1.645 1.00 97.88 94 ALA A O 1
ATOM 702 N N . GLN A 1 95 ? -1.090 0.486 -0.456 1.00 95.69 95 GLN A N 1
ATOM 703 C CA . GLN A 1 95 ? -1.843 -0.691 -0.032 1.00 95.69 95 GLN A CA 1
ATOM 704 C C . GLN A 1 95 ? -3.025 -0.313 0.868 1.00 95.69 95 GLN A C 1
ATOM 706 O O . GLN A 1 95 ? -4.126 -0.819 0.652 1.00 95.69 95 GLN A O 1
ATOM 711 N N . ILE A 1 96 ? -2.805 0.569 1.847 1.00 95.62 96 ILE A N 1
ATOM 712 C CA . ILE A 1 96 ? -3.864 1.062 2.737 1.00 95.62 96 ILE A CA 1
ATOM 713 C C . ILE A 1 96 ? -4.936 1.771 1.913 1.00 95.62 96 ILE A C 1
ATOM 715 O O . ILE A 1 96 ? -6.098 1.392 1.987 1.00 95.62 96 ILE A O 1
ATOM 719 N N . LYS A 1 97 ? -4.539 2.690 1.032 1.00 97.81 97 LYS A N 1
ATOM 720 C CA . LYS A 1 97 ? -5.461 3.431 0.167 1.00 97.81 97 LYS A CA 1
ATOM 721 C C . LYS A 1 97 ? -6.287 2.514 -0.744 1.00 97.81 97 LYS A C 1
ATOM 723 O O . LYS A 1 97 ? -7.490 2.696 -0.881 1.00 97.81 97 LYS A O 1
ATOM 728 N N . ASN A 1 98 ? -5.671 1.481 -1.324 1.00 96.62 98 ASN A N 1
ATOM 729 C CA . ASN A 1 98 ? -6.392 0.486 -2.125 1.00 96.62 98 ASN A CA 1
ATOM 730 C C . ASN A 1 98 ? -7.431 -0.287 -1.296 1.00 96.62 98 ASN A C 1
ATOM 732 O O . ASN A 1 98 ? -8.499 -0.629 -1.802 1.00 96.62 98 ASN A O 1
ATOM 736 N N . MET A 1 99 ? -7.116 -0.579 -0.033 1.00 95.56 99 MET A N 1
ATOM 737 C CA . MET A 1 99 ? -8.030 -1.248 0.887 1.00 95.56 99 MET A CA 1
ATOM 738 C C . MET A 1 99 ? -9.167 -0.316 1.332 1.00 95.56 99 MET A C 1
ATOM 740 O O . MET A 1 99 ? -10.317 -0.745 1.322 1.00 95.56 99 MET A O 1
ATOM 744 N N . GLU A 1 100 ? -8.874 0.948 1.651 1.00 97.00 100 GLU A N 1
ATOM 745 C CA . GLU A 1 100 ? -9.879 1.983 1.946 1.00 97.00 100 GLU A CA 1
ATOM 746 C C . GLU A 1 100 ? -10.853 2.155 0.779 1.00 97.00 100 GLU A C 1
ATOM 748 O O . GLU A 1 100 ? -12.065 2.103 0.977 1.00 97.00 100 GLU A O 1
ATOM 753 N N . ASP A 1 101 ? -10.333 2.285 -0.445 1.00 97.88 101 ASP A N 1
ATOM 754 C CA . ASP A 1 101 ? -11.143 2.417 -1.656 1.00 97.88 101 ASP A CA 1
ATOM 755 C C . ASP A 1 101 ? -12.054 1.191 -1.850 1.00 97.88 101 ASP A C 1
ATOM 757 O O . ASP A 1 101 ? -13.249 1.339 -2.113 1.00 97.88 101 ASP A O 1
ATOM 761 N N . PHE A 1 102 ? -11.522 -0.026 -1.675 1.00 96.81 102 PHE A N 1
ATOM 762 C CA . PHE A 1 102 ? -12.311 -1.257 -1.769 1.00 96.81 102 PHE A CA 1
ATOM 763 C C . PHE A 1 102 ? -13.431 -1.307 -0.727 1.00 96.81 102 PHE A C 1
ATOM 765 O O . PHE A 1 102 ? -14.576 -1.596 -1.071 1.00 96.81 102 PHE A O 1
ATOM 772 N N . LEU A 1 103 ? -13.126 -1.019 0.536 1.00 96.06 103 LEU A N 1
ATOM 773 C CA . LEU A 1 103 ? -14.121 -1.040 1.609 1.00 96.06 103 LEU A CA 1
ATOM 774 C C . LEU A 1 103 ? -15.197 0.020 1.382 1.00 96.06 103 LEU A C 1
ATOM 776 O O . LEU A 1 103 ? -16.387 -0.292 1.450 1.00 96.06 103 LEU A O 1
ATOM 780 N N . LYS A 1 104 ? -14.789 1.228 0.987 1.00 97.06 104 LYS A N 1
ATOM 781 C CA . LYS A 1 104 ? -15.698 2.335 0.691 1.00 97.06 104 LYS A CA 1
ATOM 782 C C . LYS A 1 104 ? -16.671 1.997 -0.436 1.00 97.06 104 LYS A C 1
ATOM 784 O O . LYS A 1 104 ? -17.852 2.322 -0.331 1.00 97.06 104 LYS A O 1
ATOM 789 N N . MET A 1 105 ? -16.215 1.302 -1.483 1.00 97.75 105 MET A N 1
ATOM 790 C CA . MET A 1 105 ? -17.095 0.811 -2.556 1.00 97.75 105 MET A CA 1
ATOM 791 C C . MET A 1 105 ? -18.154 -0.185 -2.062 1.00 97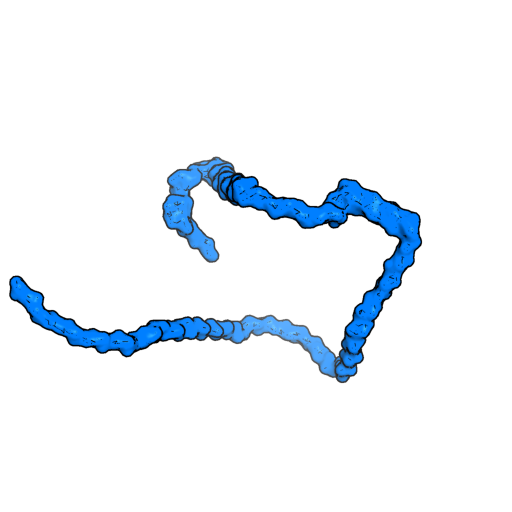.75 105 MET A C 1
ATOM 793 O O . MET A 1 105 ? -19.201 -0.316 -2.688 1.00 97.75 105 MET A O 1
ATOM 797 N N . ASN A 1 106 ? -17.905 -0.860 -0.941 1.00 95.50 106 ASN A N 1
ATOM 798 C CA . ASN A 1 106 ? -18.826 -1.809 -0.320 1.00 95.50 106 ASN A CA 1
ATOM 799 C C . ASN A 1 106 ? -19.615 -1.199 0.857 1.00 95.50 106 ASN A C 1
ATOM 801 O O . ASN A 1 106 ? -20.279 -1.931 1.585 1.00 95.50 106 ASN A O 1
ATOM 805 N N . GLY A 1 107 ? -19.554 0.125 1.054 1.00 96.75 107 GLY A N 1
ATOM 806 C CA . GLY A 1 107 ? -20.245 0.806 2.153 1.00 96.75 107 GLY A CA 1
ATOM 807 C C . GLY A 1 107 ? -19.644 0.530 3.535 1.00 96.75 107 GLY A C 1
ATOM 808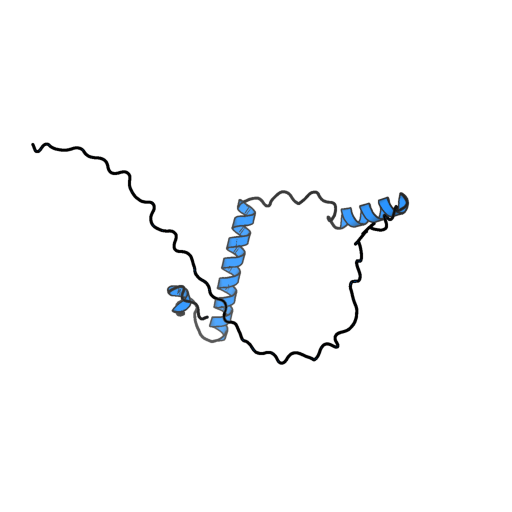 O O . GLY A 1 107 ? -20.342 0.673 4.532 1.00 96.75 107 GLY A O 1
ATOM 809 N N . LEU A 1 108 ? -18.375 0.121 3.588 1.00 95.50 108 LEU A N 1
ATOM 810 C CA . LEU A 1 108 ? -17.626 -0.135 4.816 1.00 95.50 108 LEU A CA 1
ATOM 811 C C . LEU A 1 108 ? -16.503 0.888 4.973 1.00 95.50 108 LEU A C 1
ATOM 813 O O . LEU A 1 108 ? -15.973 1.398 3.981 1.00 95.50 108 LEU A O 1
ATOM 817 N N . ALA A 1 109 ? -16.101 1.144 6.213 1.00 95.50 109 ALA A N 1
ATOM 818 C CA . ALA A 1 109 ? -14.977 2.016 6.517 1.00 95.50 109 ALA A CA 1
ATOM 819 C C . ALA A 1 109 ? -13.778 1.205 7.054 1.00 95.50 109 ALA A C 1
ATOM 821 O O . ALA A 1 109 ? -13.938 0.148 7.678 1.00 95.50 109 ALA A O 1
ATOM 822 N N . LEU A 1 110 ? -12.549 1.648 6.767 1.00 95.25 110 LEU A N 1
ATOM 823 C CA . LEU A 1 110 ? -11.344 0.912 7.172 1.00 95.25 110 LEU A CA 1
ATOM 824 C C . LEU A 1 110 ? -11.177 0.895 8.695 1.00 95.25 110 LEU A C 1
ATOM 826 O O . LEU A 1 110 ? -10.740 -0.096 9.280 1.00 95.25 110 LEU A O 1
ATOM 830 N N . GLU A 1 111 ? -11.566 1.987 9.332 1.00 93.44 111 GLU A N 1
ATOM 831 C CA . GLU A 1 111 ? -11.504 2.205 10.770 1.00 93.44 111 GLU A CA 1
ATOM 832 C C . GLU A 1 111 ? -12.473 1.275 11.505 1.00 93.44 111 GLU A C 1
ATOM 834 O O . GLU A 1 111 ? -12.235 0.952 12.662 1.00 93.44 111 GLU A O 1
ATOM 839 N N . GLU A 1 112 ? -13.524 0.795 10.838 1.00 94.12 112 GLU A N 1
ATOM 840 C CA . GLU A 1 112 ? -14.511 -0.146 11.381 1.00 94.12 112 GLU A CA 1
ATOM 841 C C . GLU A 1 112 ? -14.078 -1.616 11.227 1.00 94.12 112 GLU A C 1
ATOM 843 O O . GLU A 1 112 ? -14.651 -2.518 11.845 1.00 94.12 112 GLU A O 1
ATOM 848 N N . CYS A 1 113 ? -13.041 -1.895 10.428 1.00 91.88 113 CYS A N 1
ATOM 849 C CA . CYS A 1 113 ? -12.571 -3.256 10.195 1.00 91.88 113 CYS A CA 1
ATOM 850 C C . CYS A 1 113 ? -11.768 -3.793 11.390 1.00 91.88 113 CYS A C 1
ATOM 852 O O . CYS A 1 113 ? -10.611 -3.429 11.610 1.00 91.88 113 CYS A O 1
ATOM 854 N N . VAL A 1 114 ? -12.337 -4.768 12.107 1.00 93.81 114 VAL A N 1
ATOM 855 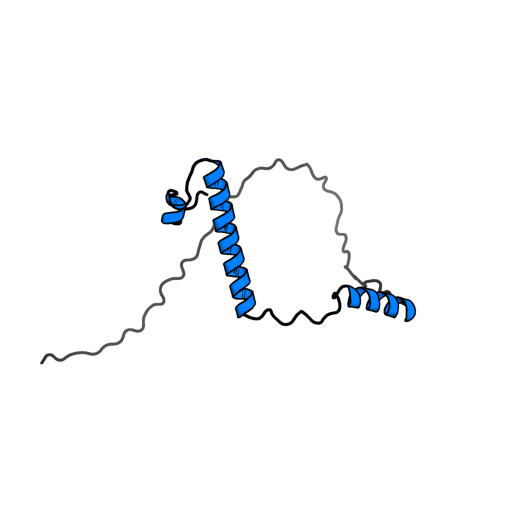C CA . VAL A 1 114 ? -11.679 -5.436 13.249 1.00 93.81 114 VAL A CA 1
ATOM 856 C C . VAL A 1 114 ? -10.323 -6.033 12.863 1.00 93.81 114 VAL A C 1
ATOM 858 O O . VAL A 1 114 ? -9.371 -5.942 13.633 1.00 93.81 114 VAL A O 1
ATOM 861 N N . SER A 1 115 ? -10.191 -6.618 11.669 1.00 90.81 115 SER A N 1
ATOM 862 C CA . SER A 1 115 ? -8.919 -7.178 11.189 1.00 90.81 115 SER A CA 1
ATOM 863 C C . SER A 1 115 ? -7.831 -6.117 11.012 1.00 90.81 115 SER A C 1
ATOM 865 O O . SER A 1 115 ? -6.665 -6.409 11.267 1.00 90.81 115 SER A O 1
ATOM 867 N N . TYR A 1 116 ? -8.195 -4.889 10.628 1.00 91.88 116 TYR A N 1
ATOM 868 C CA . TYR A 1 116 ? -7.254 -3.778 10.501 1.00 91.88 116 TYR A CA 1
ATOM 869 C C . TYR A 1 116 ? -6.766 -3.307 11.875 1.00 91.88 116 TYR A C 1
ATOM 871 O O . TYR A 1 116 ? -5.564 -3.155 12.079 1.00 91.88 116 TYR A O 1
ATOM 879 N N . GLN A 1 117 ? -7.677 -3.175 12.843 1.00 92.50 117 GLN A N 1
ATOM 880 C CA . GLN A 1 117 ? -7.332 -2.778 14.213 1.00 92.50 117 GLN A CA 1
ATOM 881 C C . GLN A 1 117 ? -6.515 -3.845 14.959 1.00 92.50 117 GLN A C 1
ATOM 883 O O . GLN A 1 117 ? -5.601 -3.523 15.712 1.00 92.50 117 GLN A O 1
ATOM 888 N N . THR A 1 118 ? -6.852 -5.123 14.767 1.00 95.19 118 THR A N 1
ATOM 889 C CA . THR A 1 118 ? -6.250 -6.243 15.517 1.00 95.19 118 THR A CA 1
ATOM 890 C C . THR A 1 118 ? -5.073 -6.902 14.798 1.00 95.19 118 THR A C 1
ATOM 892 O O . THR A 1 118 ? -4.354 -7.696 15.400 1.00 95.19 118 THR A O 1
ATOM 895 N N . GLY A 1 119 ? -4.869 -6.613 13.510 1.00 93.06 119 GLY A N 1
ATOM 896 C CA . GLY A 1 119 ? -3.834 -7.242 12.683 1.00 93.06 119 GLY A CA 1
ATOM 897 C C . GLY A 1 119 ? -4.114 -8.706 12.312 1.00 93.06 119 GLY A C 1
ATOM 898 O O . GLY A 1 119 ? -3.237 -9.382 11.768 1.00 93.06 119 GLY A O 1
ATOM 899 N N . MET A 1 120 ? -5.319 -9.210 12.591 1.00 94.94 120 MET A N 1
ATOM 900 C CA . MET A 1 120 ? -5.721 -10.586 12.295 1.00 94.94 120 MET A CA 1
ATOM 901 C C . MET A 1 120 ? -5.892 -10.812 10.785 1.00 94.94 120 MET A C 1
ATOM 903 O O . MET A 1 120 ? -6.413 -9.958 10.067 1.00 94.94 120 MET A O 1
ATOM 907 N N . LYS A 1 121 ? -5.480 -11.989 10.293 1.00 90.50 121 LYS A N 1
ATOM 908 C CA . LYS A 1 121 ? -5.586 -12.384 8.877 1.00 90.50 121 LYS A CA 1
ATOM 909 C C . LYS A 1 121 ? -6.294 -13.729 8.732 1.00 90.50 121 LYS A C 1
ATOM 911 O O . LYS A 1 121 ? -6.016 -14.654 9.491 1.00 90.50 121 LYS A O 1
ATOM 916 N N . TYR A 1 122 ? -7.164 -13.835 7.731 1.00 86.50 122 TYR A N 1
ATOM 917 C CA . TYR A 1 122 ? -7.768 -15.100 7.306 1.00 86.50 122 TYR A CA 1
ATOM 918 C C . TYR A 1 122 ? -6.760 -15.912 6.472 1.00 86.50 122 TYR A C 1
ATOM 920 O O . TYR A 1 122 ? -5.895 -15.321 5.818 1.00 86.50 122 TYR A O 1
ATOM 928 N N . ARG A 1 123 ? -6.833 -17.248 6.536 1.00 88.56 123 ARG A N 1
ATOM 929 C CA . ARG A 1 123 ? -5.878 -18.182 5.919 1.00 88.56 123 ARG A CA 1
ATOM 930 C C . ARG A 1 123 ? -6.567 -19.122 4.945 1.00 88.56 123 ARG A C 1
ATOM 932 O O . ARG A 1 123 ? -7.698 -19.540 5.269 1.00 88.56 123 ARG A O 1
#

Sequence (123 aa):
MFAGGYAGASGGIPGRHKSSYCPPENLQIPKPAVPSGLRKSSSSNSGKMLAMTYSDSIRSGINRYHSDQGLNQPPAKPPDPVELQRVREQRVAAQIKNMEDFLKMNGLALEECVSYQTGMKYR